Protein AF-A0A7S1TN63-F1 (afdb_monomer_lite)

pLDDT: mean 73.65, std 22.32, range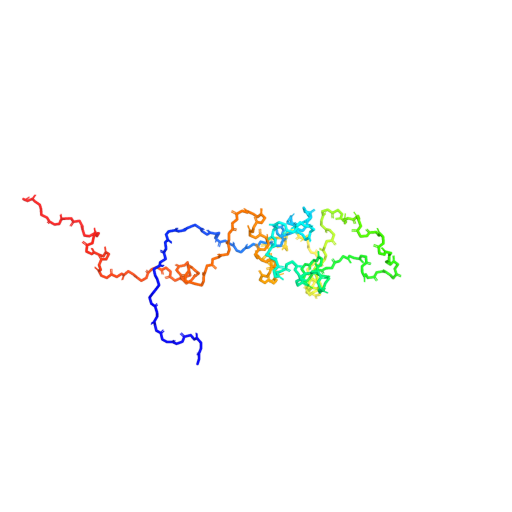 [33.81, 97.75]

Organism: NCBI:txid1077150

Structure (mmCIF, N/CA/C/O backbone):
data_AF-A0A7S1TN63-F1
#
_entry.id   AF-A0A7S1TN63-F1
#
loop_
_atom_site.group_PDB
_atom_site.id
_atom_site.type_symbol
_atom_site.label_atom_id
_atom_site.label_alt_id
_atom_site.label_comp_id
_atom_site.label_asym_id
_atom_site.label_entity_id
_atom_site.label_seq_id
_atom_site.pdbx_PDB_ins_code
_atom_site.Cartn_x
_atom_site.Cartn_y
_atom_site.Cartn_z
_atom_site.occupancy
_atom_site.B_iso_or_equiv
_atom_site.auth_seq_id
_atom_site.auth_comp_id
_atom_site.auth_asym_id
_atom_site.auth_atom_id
_atom_site.pdbx_PDB_model_num
ATOM 1 N N . ASP A 1 1 ? 9.759 10.111 24.785 1.00 75.56 1 ASP A N 1
ATOM 2 C CA . ASP A 1 1 ? 9.417 8.844 24.118 1.00 75.56 1 ASP A CA 1
ATOM 3 C C . ASP A 1 1 ? 8.238 9.101 23.172 1.00 75.56 1 ASP A C 1
ATOM 5 O O . ASP A 1 1 ? 7.705 10.205 23.214 1.00 75.56 1 ASP A O 1
ATOM 9 N N . ASN A 1 2 ? 7.861 8.153 22.315 1.00 82.88 2 ASN A N 1
ATOM 10 C CA . ASN A 1 2 ? 6.718 8.268 21.395 1.00 82.88 2 ASN A CA 1
ATOM 11 C C . ASN A 1 2 ? 5.565 7.288 21.698 1.00 82.88 2 ASN A C 1
ATOM 13 O O . ASN A 1 2 ? 4.557 7.332 21.000 1.00 82.88 2 ASN A O 1
ATOM 17 N N . GLU A 1 3 ? 5.715 6.412 22.694 1.00 85.19 3 GLU A N 1
ATOM 18 C CA . GLU A 1 3 ? 4.764 5.329 23.006 1.00 85.19 3 GLU A CA 1
ATOM 19 C C . GLU A 1 3 ? 4.100 5.480 24.385 1.00 85.19 3 GLU A C 1
ATOM 21 O O . GLU A 1 3 ? 3.252 4.669 24.752 1.00 85.19 3 GLU A O 1
ATOM 26 N N . PHE A 1 4 ? 4.474 6.484 25.182 1.00 80.94 4 PHE A N 1
ATOM 27 C CA . PHE A 1 4 ? 4.010 6.590 26.559 1.00 80.94 4 PHE A CA 1
ATOM 28 C C . PHE A 1 4 ? 2.765 7.479 26.669 1.00 80.94 4 PHE A C 1
ATOM 30 O O . PHE A 1 4 ? 2.468 8.331 25.831 1.00 80.94 4 PHE A O 1
ATOM 37 N N . GLY A 1 5 ? 2.031 7.278 27.765 1.00 84.38 5 GLY A N 1
ATOM 38 C CA . GLY A 1 5 ? 0.707 7.854 27.979 1.00 84.38 5 GLY A CA 1
ATOM 39 C C . GLY A 1 5 ? -0.406 6.892 27.563 1.00 84.38 5 GLY A C 1
ATOM 40 O O . GLY A 1 5 ? -0.165 5.803 27.054 1.00 84.38 5 GLY A O 1
ATOM 41 N N . SER A 1 6 ? -1.655 7.276 27.825 1.00 83.75 6 SER A N 1
ATOM 42 C CA . SER A 1 6 ? -2.821 6.512 27.373 1.00 83.75 6 SER A CA 1
ATOM 43 C C . SER A 1 6 ? -3.779 7.441 26.642 1.00 83.75 6 SER A C 1
ATOM 45 O O . SER A 1 6 ? -4.102 8.524 27.130 1.00 83.75 6 SER A O 1
ATOM 47 N N . CYS A 1 7 ? -4.215 7.020 25.459 1.00 85.00 7 CYS A N 1
ATOM 48 C CA . CYS A 1 7 ? -5.183 7.733 24.639 1.00 85.00 7 CYS A CA 1
ATOM 49 C C . CYS A 1 7 ? -6.345 6.790 24.317 1.00 85.00 7 CYS A C 1
ATOM 51 O O . CYS A 1 7 ? -6.137 5.608 24.041 1.00 85.00 7 CYS A O 1
ATOM 53 N N . ARG A 1 8 ? -7.579 7.301 24.373 1.00 89.81 8 ARG A N 1
ATOM 54 C CA . ARG A 1 8 ? -8.782 6.560 23.974 1.00 89.81 8 ARG A CA 1
ATOM 55 C C . ARG A 1 8 ? -9.273 7.112 22.646 1.00 89.81 8 ARG A C 1
ATOM 57 O O . ARG A 1 8 ? -9.592 8.294 22.559 1.00 89.81 8 ARG A O 1
ATOM 64 N N . ILE A 1 9 ? -9.350 6.245 21.644 1.00 90.75 9 ILE A N 1
ATOM 65 C CA . ILE A 1 9 ? -9.812 6.576 20.295 1.00 90.75 9 ILE A CA 1
ATOM 66 C C . ILE A 1 9 ? -10.987 5.657 19.974 1.00 90.75 9 ILE A C 1
ATOM 68 O O . ILE A 1 9 ? -10.877 4.438 20.116 1.00 90.75 9 ILE A O 1
ATOM 72 N N . ASP A 1 10 ? -12.113 6.242 19.567 1.00 92.81 10 ASP A N 1
ATOM 73 C CA . ASP A 1 10 ? -13.254 5.472 19.079 1.00 92.81 10 ASP A CA 1
ATOM 74 C C . ASP A 1 10 ? -12.983 4.992 17.647 1.00 92.81 10 ASP A C 1
ATOM 76 O O . ASP A 1 10 ? -12.594 5.774 16.779 1.00 92.81 10 ASP A O 1
ATOM 80 N N . VAL A 1 11 ? -13.154 3.692 17.413 1.00 92.94 11 VAL A N 1
ATOM 81 C CA . VAL A 1 11 ? -12.861 3.041 16.131 1.00 92.94 11 VAL A CA 1
ATOM 82 C C . VAL A 1 11 ? -14.129 2.349 15.654 1.00 92.94 11 VAL A C 1
ATOM 84 O O . VAL A 1 11 ? -14.608 1.409 16.293 1.00 92.94 11 VAL A O 1
ATOM 87 N N . SER A 1 12 ? -14.660 2.814 14.522 1.00 93.75 12 SER A N 1
ATOM 88 C CA . SER A 1 12 ? -15.824 2.212 13.862 1.00 93.75 12 SER A CA 1
ATOM 89 C C . SER A 1 12 ? -15.554 0.766 13.431 1.00 93.75 12 SER A C 1
ATOM 91 O O . SER A 1 12 ? -14.410 0.337 13.330 1.00 93.75 12 SER A O 1
ATOM 93 N N . SER A 1 13 ? -16.605 -0.001 13.137 1.00 94.06 13 SER A N 1
ATOM 94 C CA . SER A 1 13 ? -16.462 -1.363 12.610 1.00 94.06 13 SER A CA 1
ATOM 95 C C . SER A 1 13 ? -15.749 -1.381 11.253 1.00 94.06 13 SER A C 1
ATOM 97 O O . SER A 1 13 ? -16.093 -0.601 10.364 1.00 94.06 13 SER A O 1
ATOM 99 N N . PHE A 1 14 ? -14.821 -2.318 11.063 1.00 94.50 14 PHE A N 1
ATOM 100 C CA . PHE A 1 14 ? -14.096 -2.522 9.809 1.00 94.50 14 PHE A CA 1
ATOM 101 C C . PHE A 1 14 ? -13.783 -4.008 9.591 1.00 94.50 14 PHE A C 1
ATOM 103 O O . PHE A 1 14 ? -13.904 -4.825 10.503 1.00 94.50 14 PHE A O 1
ATOM 110 N N . VAL A 1 15 ? -13.358 -4.349 8.373 1.00 94.69 15 VAL A N 1
ATOM 111 C CA . VAL A 1 15 ? -12.796 -5.659 8.025 1.00 94.69 15 VAL A CA 1
ATOM 112 C C . VAL A 1 15 ? -11.375 -5.439 7.531 1.00 94.69 15 VAL A C 1
ATOM 114 O O . VAL A 1 15 ? -11.114 -4.488 6.794 1.00 94.69 15 VAL A O 1
ATOM 117 N N . ALA A 1 16 ? -10.462 -6.317 7.928 1.00 94.69 16 ALA A N 1
ATOM 118 C CA . ALA A 1 16 ? -9.071 -6.267 7.514 1.00 94.69 16 ALA A CA 1
ATOM 119 C C . ALA A 1 16 ? -8.594 -7.633 7.026 1.00 94.69 16 ALA A C 1
ATOM 121 O O . ALA A 1 16 ? -9.135 -8.674 7.406 1.00 94.69 16 ALA A O 1
ATOM 122 N N . SER A 1 17 ? -7.568 -7.617 6.175 1.00 94.06 17 SER A N 1
ATOM 123 C CA . SER A 1 17 ? -6.893 -8.845 5.766 1.00 94.06 17 SER A CA 1
ATOM 124 C C . SER A 1 17 ? -6.248 -9.519 6.974 1.00 94.06 17 SER A C 1
ATOM 126 O O . SER A 1 17 ? -5.636 -8.855 7.810 1.00 94.06 17 SER A O 1
ATOM 128 N N . LYS A 1 18 ? -6.337 -10.851 7.026 1.00 92.75 18 LYS A N 1
ATOM 129 C CA . LYS A 1 18 ? -5.657 -11.665 8.041 1.00 92.75 18 LYS A CA 1
ATOM 130 C C . LYS A 1 18 ? -4.139 -11.704 7.835 1.00 92.75 18 LYS A C 1
ATOM 132 O O . LYS A 1 18 ? -3.401 -11.890 8.797 1.00 92.75 18 LYS A O 1
ATOM 137 N N . PHE A 1 19 ? -3.681 -11.555 6.592 1.00 93.19 19 PHE A N 1
ATOM 138 C CA . PHE A 1 19 ? -2.272 -11.673 6.222 1.00 93.19 19 PHE A CA 1
ATOM 139 C C . PHE A 1 19 ? -1.771 -10.411 5.502 1.00 93.19 19 PHE A C 1
ATOM 141 O O . PHE A 1 19 ? -2.569 -9.731 4.843 1.00 93.19 19 PHE A O 1
ATOM 148 N N . PRO A 1 20 ? -0.466 -10.092 5.607 1.00 93.81 20 PRO A N 1
ATOM 149 C CA . PRO A 1 20 ? 0.156 -9.048 4.801 1.00 93.81 20 PRO A CA 1
ATOM 150 C C . PRO A 1 20 ? 0.022 -9.325 3.303 1.00 93.81 20 PRO A C 1
ATOM 152 O O . PRO A 1 20 ? -0.068 -10.478 2.885 1.00 93.81 20 PRO A O 1
ATOM 155 N N . VAL A 1 21 ? 0.087 -8.259 2.505 1.00 93.94 21 VAL A N 1
ATOM 156 C CA . VAL A 1 21 ? 0.141 -8.368 1.042 1.00 93.94 21 VAL A CA 1
ATOM 157 C C . VAL A 1 21 ? 1.405 -9.112 0.636 1.00 93.94 21 VAL A C 1
ATOM 159 O O . VAL A 1 21 ? 2.504 -8.771 1.088 1.00 93.94 21 VAL A O 1
ATOM 162 N N . THR A 1 22 ? 1.254 -10.108 -0.229 1.00 90.88 22 THR A N 1
ATOM 163 C CA . THR A 1 22 ? 2.381 -10.937 -0.651 1.00 90.88 22 THR A CA 1
ATOM 164 C C . THR A 1 22 ? 3.134 -10.344 -1.842 1.00 90.88 22 THR A C 1
ATOM 166 O O . THR A 1 22 ? 2.635 -9.481 -2.572 1.00 90.88 22 THR A O 1
ATOM 169 N N . ILE A 1 23 ? 4.353 -10.833 -2.078 1.00 85.50 23 ILE A N 1
ATOM 170 C CA . ILE A 1 23 ? 5.158 -10.485 -3.255 1.00 85.50 23 ILE A CA 1
ATOM 171 C C . ILE A 1 23 ? 4.395 -10.797 -4.547 1.00 85.50 23 ILE A C 1
ATOM 173 O O . ILE A 1 23 ? 4.393 -9.972 -5.458 1.00 85.50 23 ILE A O 1
ATOM 177 N N . GLY A 1 24 ? 3.719 -11.948 -4.632 1.00 85.12 24 GLY A N 1
ATOM 178 C CA . GLY A 1 24 ? 2.953 -12.346 -5.818 1.00 85.12 24 GLY A CA 1
ATOM 179 C C . GLY A 1 24 ? 1.733 -11.455 -6.073 1.00 85.12 24 GLY A C 1
ATOM 180 O O . GLY A 1 24 ? 1.457 -11.058 -7.211 1.00 85.12 24 GLY A O 1
ATOM 181 N N . GLU A 1 25 ? 1.027 -11.067 -5.011 1.00 91.56 25 GLU A N 1
ATOM 182 C CA . GLU A 1 25 ? -0.081 -10.120 -5.115 1.00 91.56 25 GLU A CA 1
ATOM 183 C C . GLU A 1 25 ? 0.397 -8.742 -5.590 1.00 91.56 25 GLU A C 1
ATOM 185 O O . GLU A 1 25 ? -0.199 -8.146 -6.493 1.00 91.56 25 GLU A O 1
ATOM 190 N N . PHE A 1 26 ? 1.510 -8.255 -5.040 1.00 90.81 26 PHE A N 1
ATOM 191 C CA . PHE A 1 26 ? 2.102 -6.985 -5.449 1.00 90.81 26 PHE A CA 1
ATOM 192 C C . PHE A 1 26 ? 2.680 -7.044 -6.874 1.00 90.81 26 PHE A C 1
ATOM 194 O O . PHE A 1 26 ? 2.533 -6.096 -7.645 1.00 90.81 26 PHE A O 1
ATOM 201 N N . ALA A 1 27 ? 3.254 -8.177 -7.292 1.00 86.81 27 ALA A N 1
ATOM 202 C CA . ALA A 1 27 ? 3.715 -8.390 -8.669 1.00 86.81 27 ALA A CA 1
ATOM 203 C C . ALA A 1 27 ? 2.569 -8.246 -9.683 1.00 86.81 27 ALA A C 1
ATOM 205 O O . ALA A 1 27 ? 2.761 -7.730 -10.788 1.00 86.81 27 ALA A O 1
ATOM 206 N N . SER A 1 28 ? 1.355 -8.648 -9.299 1.00 88.81 28 SER A N 1
ATOM 207 C CA . SER A 1 28 ? 0.159 -8.456 -10.126 1.00 88.81 28 SER A CA 1
ATOM 208 C C . SER A 1 28 ? -0.167 -6.970 -10.316 1.00 88.81 28 SER A C 1
ATOM 210 O O . SER A 1 28 ? -0.493 -6.553 -11.423 1.00 88.81 28 SER A O 1
ATOM 212 N N . PHE A 1 29 ? -0.018 -6.148 -9.273 1.00 92.12 29 PHE A N 1
ATOM 213 C CA . PHE A 1 29 ? -0.165 -4.692 -9.380 1.00 92.12 29 PHE A CA 1
ATOM 214 C C . PHE A 1 29 ? 0.877 -4.076 -10.324 1.00 92.12 29 PHE A C 1
ATOM 216 O O . PHE A 1 29 ? 0.527 -3.278 -11.196 1.00 92.12 29 PHE A O 1
ATOM 223 N N . VAL A 1 30 ? 2.146 -4.476 -10.191 1.00 88.38 30 VAL A N 1
ATOM 224 C CA . VAL A 1 30 ? 3.240 -3.991 -11.049 1.00 88.38 30 VAL A CA 1
ATOM 225 C C . VAL A 1 30 ? 2.985 -4.356 -12.515 1.00 88.38 30 VAL A C 1
ATOM 227 O O . VAL A 1 30 ? 2.987 -3.476 -13.375 1.00 88.38 30 VAL A O 1
ATOM 230 N N . SER A 1 31 ? 2.714 -5.635 -12.792 1.00 83.50 31 SER A N 1
ATOM 231 C CA . SER A 1 31 ? 2.517 -6.156 -14.154 1.00 83.50 31 SER A CA 1
ATOM 232 C C . SER A 1 31 ? 1.271 -5.605 -14.850 1.00 83.50 31 SER A C 1
ATOM 234 O O . SER A 1 31 ? 1.270 -5.455 -16.067 1.00 83.50 31 SER A O 1
ATOM 236 N N . MET A 1 32 ? 0.238 -5.224 -14.094 1.00 87.12 32 MET A N 1
ATOM 237 C CA . MET A 1 32 ? -0.940 -4.518 -14.616 1.00 87.12 32 MET A CA 1
ATOM 238 C C . MET A 1 32 ? -0.696 -3.012 -14.821 1.00 87.12 32 MET A C 1
ATOM 240 O O . MET A 1 32 ? -1.638 -2.243 -15.012 1.00 87.12 32 MET A O 1
ATOM 244 N N . GLY A 1 33 ? 0.559 -2.559 -14.766 1.00 88.75 33 GLY A N 1
ATOM 245 C CA . GLY A 1 33 ? 0.929 -1.170 -15.009 1.00 88.75 33 GLY A CA 1
ATOM 246 C C . GLY A 1 33 ? 0.582 -0.235 -13.852 1.00 88.75 33 GLY A C 1
ATOM 247 O O . GLY A 1 33 ? 0.372 0.954 -14.084 1.00 88.75 33 GLY A O 1
ATOM 248 N N . GLY A 1 34 ? 0.532 -0.726 -12.611 1.00 92.56 34 GLY A N 1
ATOM 249 C CA . GLY A 1 34 ? 0.218 0.080 -11.426 1.00 92.56 34 GLY A CA 1
ATOM 250 C C . GLY A 1 34 ? 1.113 1.315 -11.256 1.00 92.56 34 GLY A C 1
ATOM 251 O O . GLY A 1 34 ? 0.644 2.387 -10.870 1.00 92.56 34 GLY A O 1
ATOM 252 N N . TYR A 1 35 ? 2.384 1.211 -11.657 1.00 92.31 35 TYR A N 1
ATOM 253 C CA . TYR A 1 35 ? 3.327 2.334 -11.674 1.00 92.31 35 TYR A CA 1
ATOM 254 C C . TYR A 1 35 ? 3.088 3.317 -12.826 1.00 92.31 35 TYR A C 1
ATOM 256 O O . TYR A 1 35 ? 3.617 4.416 -12.784 1.00 92.31 35 TYR A O 1
ATOM 264 N N . HIS A 1 36 ? 2.281 3.001 -13.835 1.00 91.75 36 HIS A N 1
ATOM 265 C CA . HIS A 1 36 ? 2.026 3.883 -14.985 1.00 91.75 36 HIS A CA 1
ATOM 266 C C . HIS A 1 36 ? 0.698 4.638 -14.869 1.00 91.75 36 HIS A C 1
ATOM 268 O O . HIS A 1 36 ? 0.467 5.607 -15.587 1.00 91.75 36 HIS A O 1
ATOM 274 N N . GLN A 1 37 ? -0.161 4.242 -13.931 1.00 94.38 37 GLN A N 1
ATOM 275 C CA . GLN A 1 37 ? -1.516 4.764 -13.804 1.00 94.38 37 GLN A CA 1
ATOM 276 C C . GLN A 1 37 ? -1.623 5.754 -12.640 1.00 94.38 37 GLN A C 1
ATOM 278 O O . GLN A 1 37 ? -1.776 5.347 -11.490 1.00 94.38 37 GLN A O 1
ATOM 283 N N . LYS A 1 38 ? -1.599 7.065 -12.936 1.00 96.19 38 LYS A N 1
ATOM 284 C CA . LYS A 1 38 ? -1.673 8.154 -11.935 1.00 96.19 38 LYS A CA 1
ATOM 285 C C . LYS A 1 38 ? -2.870 8.038 -10.984 1.00 96.19 38 LYS A C 1
ATOM 287 O O . LYS A 1 38 ? -2.750 8.408 -9.826 1.00 96.19 38 LYS A O 1
ATOM 292 N N . GLN A 1 39 ? -3.988 7.482 -11.445 1.00 97.31 39 GLN A N 1
ATOM 293 C CA . GLN A 1 39 ? -5.226 7.332 -10.669 1.00 97.31 39 GLN A CA 1
ATOM 294 C C . GLN A 1 39 ? -5.087 6.518 -9.371 1.00 97.31 39 GLN A C 1
ATOM 296 O O . GLN A 1 39 ? -5.925 6.648 -8.487 1.00 97.31 39 GLN A O 1
ATOM 301 N N . PHE A 1 40 ? -4.053 5.679 -9.245 1.00 97.44 40 PHE A N 1
ATOM 302 C CA . PHE A 1 40 ? -3.810 4.927 -8.011 1.00 97.44 40 PHE A CA 1
ATOM 303 C C . PHE A 1 40 ? -3.004 5.714 -6.977 1.00 97.44 40 PHE A C 1
ATOM 305 O O . PHE A 1 40 ? -2.959 5.329 -5.814 1.00 97.44 40 PHE A O 1
ATOM 312 N N . TRP A 1 41 ? -2.386 6.821 -7.375 1.00 97.56 41 TRP A N 1
ATOM 313 C CA . TRP A 1 41 ? -1.433 7.564 -6.564 1.00 97.56 41 TRP A CA 1
ATOM 314 C C . TRP A 1 41 ? -2.049 8.872 -6.078 1.00 97.56 41 TRP A C 1
ATOM 316 O O . TRP A 1 41 ? -2.818 9.520 -6.788 1.00 97.56 41 TRP A O 1
ATOM 326 N N . THR A 1 42 ? -1.662 9.303 -4.878 1.00 97.31 42 THR A N 1
ATOM 327 C CA . THR A 1 42 ? -1.910 10.689 -4.467 1.00 97.31 42 THR A CA 1
ATOM 328 C C . THR A 1 42 ? -1.049 11.634 -5.306 1.00 97.31 42 THR A C 1
ATOM 330 O O . THR A 1 42 ? -0.025 11.225 -5.857 1.00 97.31 42 THR A O 1
ATOM 333 N N . GLU A 1 43 ? -1.416 12.914 -5.391 1.00 97.50 43 GLU A N 1
ATOM 334 C CA . GLU A 1 43 ? -0.624 13.895 -6.147 1.00 97.50 43 GLU A CA 1
ATOM 335 C C . GLU A 1 43 ? 0.816 13.995 -5.635 1.00 97.50 43 GLU A C 1
ATOM 337 O O . GLU A 1 43 ? 1.758 13.962 -6.427 1.00 97.50 43 GLU A O 1
ATOM 342 N N . ARG A 1 44 ? 0.981 14.038 -4.307 1.00 97.25 44 ARG A N 1
ATOM 343 C CA . ARG A 1 44 ? 2.289 14.057 -3.645 1.00 97.25 44 ARG A CA 1
ATOM 344 C C . ARG A 1 44 ? 3.114 12.819 -3.999 1.00 97.25 44 ARG A C 1
ATOM 346 O O . ARG A 1 44 ? 4.289 12.950 -4.330 1.00 97.25 44 ARG A O 1
ATOM 353 N N . ASP A 1 45 ? 2.513 11.633 -3.933 1.00 97.12 45 ASP A N 1
ATOM 354 C CA . ASP A 1 45 ? 3.226 10.380 -4.198 1.00 97.12 45 ASP A CA 1
ATOM 355 C C . ASP A 1 45 ? 3.579 10.230 -5.673 1.00 97.12 45 ASP A C 1
ATOM 357 O O . ASP A 1 45 ? 4.673 9.780 -5.998 1.00 97.12 45 ASP A O 1
ATOM 361 N N . TRP A 1 46 ? 2.684 10.648 -6.571 1.00 96.44 46 TRP A N 1
ATOM 362 C CA . TRP A 1 46 ? 2.953 10.654 -8.003 1.00 96.44 46 TRP A CA 1
ATOM 363 C C . TRP A 1 46 ? 4.104 11.599 -8.353 1.00 96.44 46 TRP A C 1
ATOM 365 O O . TRP A 1 46 ? 4.997 11.219 -9.108 1.00 96.44 46 TRP A O 1
ATOM 375 N N . ALA A 1 47 ? 4.112 12.807 -7.779 1.00 96.12 47 ALA A N 1
ATOM 376 C CA . ALA A 1 47 ? 5.184 13.775 -7.981 1.00 96.12 47 ALA A CA 1
ATOM 377 C C . ALA A 1 47 ? 6.535 13.231 -7.497 1.00 96.12 47 ALA A C 1
ATOM 379 O O . ALA A 1 47 ? 7.508 13.277 -8.248 1.00 96.12 47 ALA A O 1
ATOM 380 N N . TRP A 1 48 ? 6.577 12.649 -6.293 1.00 95.12 48 TRP A N 1
ATOM 381 C CA . TRP A 1 48 ? 7.765 11.968 -5.773 1.00 95.12 48 TRP A CA 1
ATOM 382 C C . TRP A 1 48 ? 8.231 10.849 -6.711 1.00 95.12 48 TRP A C 1
ATOM 384 O O . TRP A 1 48 ? 9.384 10.837 -7.134 1.00 95.12 48 TRP A O 1
ATOM 394 N N . LYS A 1 49 ? 7.316 9.959 -7.112 1.00 92.94 49 LYS A N 1
ATOM 395 C CA . LYS A 1 49 ? 7.607 8.830 -8.001 1.00 92.94 49 LYS A CA 1
ATOM 396 C C . LYS A 1 49 ? 8.209 9.291 -9.334 1.00 92.94 49 LYS A C 1
ATOM 398 O O . LYS A 1 49 ? 9.130 8.664 -9.849 1.00 92.94 49 LYS A O 1
ATOM 403 N N . CYS A 1 50 ? 7.682 10.377 -9.903 1.00 91.44 50 CYS A N 1
ATOM 404 C CA . CYS A 1 50 ? 8.189 10.982 -11.134 1.00 91.44 50 CYS A CA 1
ATOM 405 C C . CYS A 1 50 ? 9.563 11.637 -10.944 1.00 91.44 50 CYS A C 1
ATOM 407 O O . CYS A 1 50 ? 10.436 11.441 -11.788 1.00 91.44 50 CYS A O 1
ATOM 409 N N . ASN A 1 51 ? 9.759 12.386 -9.857 1.00 93.62 51 ASN A N 1
ATOM 410 C CA . ASN A 1 51 ? 11.017 13.069 -9.555 1.00 93.62 51 ASN A CA 1
ATOM 411 C C . ASN A 1 51 ? 12.166 12.076 -9.335 1.00 93.62 51 ASN A C 1
ATOM 413 O O . ASN A 1 51 ? 13.228 12.197 -9.943 1.00 93.62 51 ASN A O 1
ATOM 417 N N . ASP A 1 52 ? 11.910 11.048 -8.530 1.00 90.44 52 ASP A N 1
ATOM 418 C CA . ASP A 1 52 ? 12.902 10.048 -8.134 1.00 90.44 52 ASP A CA 1
ATOM 419 C C . ASP A 1 52 ? 12.992 8.891 -9.142 1.00 90.44 52 ASP A C 1
ATOM 421 O O . ASP A 1 52 ? 13.767 7.955 -8.952 1.00 90.44 52 ASP A O 1
ATOM 425 N N . LYS A 1 53 ? 12.218 8.956 -10.238 1.00 89.00 53 LYS A N 1
ATOM 426 C CA . LYS A 1 53 ? 12.193 7.959 -11.321 1.00 89.00 53 LYS A CA 1
ATOM 427 C C . LYS A 1 53 ? 11.949 6.539 -10.792 1.00 89.00 53 LYS A C 1
ATOM 429 O O . LYS A 1 53 ? 12.623 5.582 -11.170 1.00 89.00 53 LYS A O 1
ATOM 434 N N . VAL A 1 54 ? 10.968 6.406 -9.901 1.00 86.75 54 VAL A N 1
ATOM 435 C CA . VAL A 1 54 ? 10.600 5.131 -9.279 1.00 86.75 54 VAL A CA 1
ATOM 436 C C . VAL A 1 54 ? 9.643 4.374 -10.201 1.00 86.75 54 VAL A C 1
ATOM 438 O O . VAL A 1 54 ? 8.497 4.770 -10.409 1.00 86.75 54 VAL A O 1
ATOM 441 N N . PHE A 1 55 ? 10.108 3.263 -10.768 1.00 82.88 55 PHE A N 1
ATOM 442 C CA . PHE A 1 55 ? 9.320 2.442 -11.703 1.00 82.88 55 PHE A CA 1
ATOM 443 C C . PHE A 1 55 ? 8.974 1.053 -11.159 1.00 82.88 55 PHE A C 1
ATOM 445 O O . PHE A 1 55 ? 8.115 0.374 -11.716 1.00 82.88 55 PHE A O 1
ATOM 452 N N . LEU A 1 56 ? 9.642 0.643 -10.082 1.00 82.69 56 LEU A N 1
ATOM 453 C CA . LEU A 1 56 ? 9.513 -0.646 -9.409 1.00 82.69 56 LEU A CA 1
ATOM 454 C C . LEU A 1 56 ? 9.777 -0.448 -7.909 1.00 82.69 56 LEU A C 1
ATOM 456 O O . LEU A 1 56 ? 10.421 0.544 -7.548 1.00 82.69 56 LEU A O 1
ATOM 460 N N . PRO A 1 57 ? 9.362 -1.395 -7.047 1.00 82.44 57 PRO A N 1
ATOM 461 C CA . PRO A 1 57 ? 9.791 -1.402 -5.654 1.00 82.44 57 PRO A CA 1
ATOM 462 C C . PRO A 1 57 ? 11.311 -1.361 -5.540 1.00 82.44 57 PRO A C 1
ATOM 464 O O . PRO A 1 57 ? 12.016 -2.023 -6.301 1.00 82.44 57 PRO A O 1
ATOM 467 N N . ALA A 1 58 ? 11.825 -0.636 -4.546 1.00 74.06 58 ALA A N 1
ATOM 4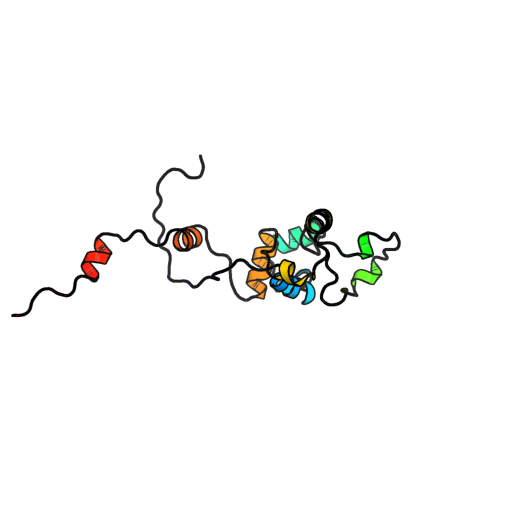68 C CA . ALA A 1 58 ? 13.266 -0.429 -4.363 1.00 74.06 58 ALA A CA 1
ATOM 469 C C . ALA A 1 58 ? 14.073 -1.739 -4.249 1.00 74.06 58 ALA A C 1
ATOM 471 O O . ALA A 1 58 ? 15.248 -1.799 -4.611 1.00 74.06 58 ALA A O 1
ATOM 472 N N . SER A 1 59 ? 13.441 -2.801 -3.749 1.00 68.12 59 SER A N 1
ATOM 473 C CA . SER A 1 59 ? 14.048 -4.120 -3.611 1.00 68.12 59 SER A CA 1
ATOM 474 C C . SER A 1 59 ? 13.998 -4.957 -4.892 1.00 68.12 59 SER A C 1
ATOM 476 O O . SER A 1 59 ? 14.451 -6.091 -4.841 1.00 68.12 59 SER A O 1
ATOM 478 N N . TRP A 1 60 ? 13.456 -4.470 -6.016 1.00 72.81 60 TRP A N 1
ATOM 479 C CA . TRP A 1 60 ? 13.243 -5.236 -7.255 1.00 72.81 60 TRP A CA 1
ATOM 480 C C . TRP A 1 60 ? 14.159 -4.717 -8.371 1.00 72.81 60 TRP A C 1
ATOM 482 O O . TRP A 1 60 ? 14.490 -3.534 -8.434 1.00 72.81 60 TRP A O 1
ATOM 492 N N . TYR A 1 61 ? 14.585 -5.602 -9.266 1.00 64.69 61 TYR A N 1
ATOM 493 C CA . TYR A 1 61 ? 15.318 -5.255 -10.479 1.00 64.69 61 TYR A CA 1
ATOM 494 C C . TYR A 1 61 ? 14.889 -6.143 -11.648 1.00 64.69 61 TYR A C 1
ATOM 496 O O . TYR A 1 61 ? 14.333 -7.229 -11.470 1.00 64.69 61 TYR A O 1
ATOM 504 N N . THR A 1 62 ? 15.140 -5.662 -12.860 1.00 55.97 62 THR A N 1
ATOM 505 C CA . THR A 1 62 ? 14.972 -6.428 -14.095 1.00 55.97 62 THR A CA 1
ATOM 506 C C . THR A 1 62 ? 16.338 -6.965 -14.531 1.00 55.97 62 THR A C 1
ATOM 508 O O . THR A 1 62 ? 17.290 -6.193 -14.542 1.00 55.97 62 THR A O 1
ATOM 511 N N . PRO A 1 63 ? 16.481 -8.243 -14.924 1.00 52.28 63 PRO A N 1
ATOM 512 C CA . PRO A 1 63 ? 17.760 -8.827 -15.354 1.00 52.28 63 PRO A CA 1
ATOM 513 C C . PRO A 1 63 ? 18.501 -8.044 -16.451 1.00 52.28 63 PRO A C 1
ATOM 515 O O . PRO A 1 63 ? 19.726 -8.061 -16.494 1.00 52.28 63 PRO A O 1
ATOM 518 N N . SER A 1 64 ? 17.784 -7.274 -17.273 1.00 49.91 64 SER A N 1
ATOM 519 C CA . SER A 1 64 ? 18.338 -6.327 -18.251 1.00 49.91 64 SER A CA 1
ATOM 520 C C . SER A 1 64 ? 19.151 -5.167 -17.648 1.00 49.91 64 SER A C 1
ATOM 522 O O . SER 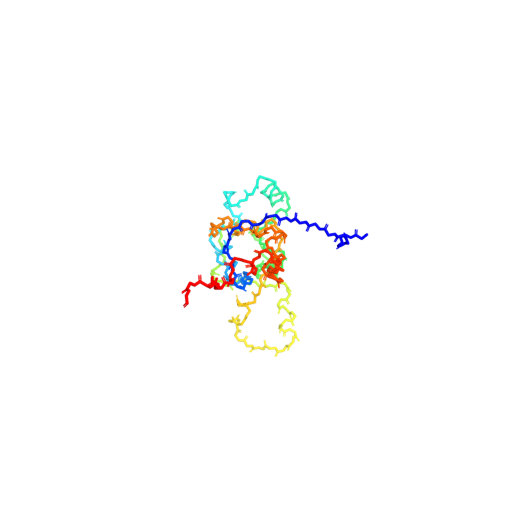A 1 64 ? 19.724 -4.385 -18.395 1.00 49.91 64 SER A O 1
ATOM 524 N N . SER A 1 65 ? 19.236 -5.042 -16.319 1.00 48.00 65 SER A N 1
ATOM 525 C CA . SER A 1 65 ? 20.131 -4.100 -15.633 1.00 48.00 65 SER A CA 1
ATOM 526 C C . SER A 1 65 ? 21.512 -4.681 -15.296 1.00 48.00 65 SER A C 1
ATOM 528 O O . SER A 1 65 ? 22.317 -3.979 -14.690 1.00 48.00 65 SER A O 1
ATOM 530 N N . VAL A 1 66 ? 21.766 -5.959 -15.604 1.00 46.47 66 VAL A N 1
ATOM 531 C CA . VAL A 1 66 ? 23.041 -6.651 -15.319 1.00 46.47 66 VAL A CA 1
ATOM 532 C C . VAL A 1 66 ? 23.862 -6.897 -16.590 1.00 46.47 66 VAL A C 1
ATOM 534 O O . VAL A 1 66 ? 25.065 -7.117 -16.484 1.00 46.47 66 VAL A O 1
ATOM 537 N N . ASP A 1 67 ? 23.260 -6.786 -17.779 1.00 43.56 67 ASP A N 1
ATOM 538 C CA . ASP A 1 67 ? 23.980 -6.898 -19.049 1.00 43.56 67 ASP A CA 1
ATOM 539 C C . ASP A 1 67 ? 24.041 -5.540 -19.764 1.00 43.56 67 ASP A C 1
ATOM 541 O O . ASP A 1 67 ? 23.053 -4.813 -19.858 1.00 43.56 67 ASP A O 1
ATOM 545 N N . SER A 1 68 ? 25.232 -5.161 -20.213 1.00 41.72 68 SER A N 1
ATOM 546 C CA . SER A 1 68 ? 25.660 -3.778 -20.506 1.00 41.72 68 SER A CA 1
ATOM 547 C C . SER A 1 68 ? 25.100 -3.190 -21.811 1.00 41.72 68 SER A C 1
ATOM 549 O O . SER A 1 68 ? 25.756 -2.384 -22.467 1.00 41.72 68 SER A O 1
ATOM 551 N N . THR A 1 69 ? 23.909 -3.599 -22.241 1.00 43.28 69 THR A N 1
ATOM 552 C CA . THR A 1 69 ? 23.319 -3.212 -23.533 1.00 43.28 69 THR A CA 1
ATOM 553 C C . THR A 1 69 ? 21.887 -2.714 -23.349 1.00 43.28 69 THR A C 1
ATOM 555 O O . THR A 1 69 ? 20.960 -3.161 -24.014 1.00 43.28 69 THR A O 1
ATOM 558 N N . TRP A 1 70 ? 21.679 -1.800 -22.400 1.00 42.66 70 TRP A N 1
ATOM 559 C CA . TRP A 1 70 ? 20.362 -1.214 -22.151 1.00 42.66 70 TRP A CA 1
ATOM 560 C C . TRP A 1 70 ? 20.080 -0.032 -23.091 1.00 42.66 70 TRP A C 1
ATOM 562 O O . TRP A 1 70 ? 20.781 0.982 -23.048 1.00 42.66 70 TRP A O 1
ATOM 572 N N . ASN A 1 71 ? 19.026 -0.149 -23.907 1.00 43.12 71 ASN A N 1
ATOM 573 C CA . ASN A 1 71 ? 18.462 0.944 -24.697 1.00 43.12 71 ASN A CA 1
ATOM 574 C C . ASN A 1 71 ? 17.198 1.500 -23.998 1.00 43.12 71 ASN A C 1
ATOM 576 O O . ASN A 1 71 ? 16.243 0.752 -23.781 1.00 43.12 71 ASN A O 1
ATOM 580 N N . PRO A 1 72 ? 17.134 2.806 -23.672 1.00 39.50 72 PRO A N 1
ATOM 581 C CA . PRO A 1 72 ? 15.967 3.424 -23.032 1.00 39.50 72 PRO A CA 1
ATOM 582 C C . PRO A 1 72 ? 14.654 3.320 -23.831 1.00 39.50 72 PRO A C 1
ATOM 584 O O . PRO A 1 72 ? 13.585 3.515 -23.253 1.00 39.50 72 PRO A O 1
ATOM 587 N N . ALA A 1 73 ? 14.705 2.999 -25.128 1.00 43.81 73 ALA A N 1
ATOM 588 C CA . ALA A 1 73 ? 13.518 2.777 -25.959 1.00 43.81 73 ALA A CA 1
ATOM 589 C C . ALA A 1 73 ? 12.783 1.447 -25.663 1.00 43.81 73 ALA A C 1
ATOM 591 O O . ALA A 1 73 ? 11.581 1.341 -25.921 1.00 43.81 73 ALA A O 1
ATOM 592 N N . ASP A 1 74 ? 13.460 0.466 -25.056 1.00 42.91 74 ASP A N 1
ATOM 593 C CA . ASP A 1 74 ? 12.908 -0.876 -24.803 1.00 42.91 74 ASP A CA 1
ATOM 594 C C . ASP A 1 74 ? 12.049 -0.948 -23.525 1.00 42.91 74 ASP A C 1
ATOM 596 O O . ASP A 1 74 ? 11.400 -1.956 -23.249 1.00 42.91 74 ASP A O 1
ATOM 600 N N . ALA A 1 75 ? 11.962 0.148 -22.759 1.00 42.78 75 ALA A N 1
ATOM 601 C CA . ALA A 1 75 ? 11.128 0.259 -21.555 1.00 42.78 75 ALA A CA 1
ATOM 602 C C . ALA A 1 75 ? 9.612 0.130 -21.824 1.00 42.78 75 ALA A C 1
ATOM 604 O O . ALA A 1 75 ? 8.813 0.082 -20.889 1.00 42.78 75 ALA A O 1
ATOM 605 N N . THR A 1 76 ? 9.206 0.076 -23.094 1.00 40.62 76 THR A N 1
ATOM 606 C CA . THR A 1 76 ? 7.822 -0.183 -23.514 1.00 40.62 76 THR A CA 1
ATOM 607 C C . THR A 1 76 ? 7.454 -1.668 -23.481 1.00 40.62 76 THR A C 1
ATOM 609 O O . THR A 1 76 ? 6.268 -2.002 -23.511 1.00 40.62 76 THR A O 1
ATOM 612 N N . GLN A 1 77 ? 8.438 -2.564 -23.356 1.00 40.75 77 GLN A N 1
ATOM 613 C CA . GLN A 1 77 ? 8.228 -4.005 -23.317 1.00 40.75 77 GLN A CA 1
ATOM 614 C C . GLN A 1 77 ? 8.454 -4.514 -21.891 1.00 40.75 77 GLN A C 1
ATOM 616 O O . GLN A 1 77 ? 9.556 -4.893 -21.495 1.00 40.75 77 GLN A O 1
ATOM 621 N N . PHE A 1 78 ? 7.390 -4.489 -21.081 1.00 40.03 78 PHE A N 1
ATOM 622 C CA . PHE A 1 78 ? 7.420 -5.131 -19.769 1.00 40.03 78 PHE A CA 1
ATOM 623 C C . PHE A 1 78 ? 7.767 -6.605 -19.961 1.00 40.03 78 PHE A C 1
ATOM 625 O O . PHE A 1 78 ? 7.082 -7.292 -20.728 1.00 40.03 78 PHE A O 1
ATOM 632 N N . PRO A 1 79 ? 8.812 -7.109 -19.295 1.00 40.94 79 PRO A N 1
ATOM 633 C CA . PRO A 1 79 ? 9.134 -8.511 -19.410 1.00 40.94 79 PRO A CA 1
ATOM 634 C C . PRO A 1 79 ? 7.968 -9.335 -18.851 1.00 40.94 79 PRO A C 1
ATOM 636 O O . PRO A 1 79 ? 7.271 -8.919 -17.920 1.00 40.94 79 PRO A O 1
ATOM 639 N N . ALA A 1 80 ? 7.715 -10.476 -19.492 1.00 43.06 80 ALA A N 1
ATOM 640 C CA . ALA A 1 80 ? 6.592 -11.353 -19.191 1.00 43.06 80 ALA A CA 1
ATOM 641 C C . ALA A 1 80 ? 6.482 -11.655 -17.685 1.00 43.06 80 ALA A C 1
ATOM 643 O O . ALA A 1 80 ? 7.478 -11.615 -16.956 1.00 43.06 80 ALA A O 1
ATOM 644 N N . ARG A 1 81 ? 5.252 -11.967 -17.242 1.00 39.31 81 ARG A N 1
ATOM 645 C CA . ARG A 1 81 ? 4.916 -12.421 -15.880 1.00 39.31 81 ARG A CA 1
ATOM 646 C C . ARG A 1 81 ? 6.092 -13.219 -15.287 1.00 39.31 81 ARG A C 1
ATOM 648 O O . ARG A 1 81 ? 6.381 -14.299 -15.788 1.00 39.31 81 ARG A O 1
ATOM 655 N N . ASN A 1 82 ? 6.736 -12.675 -14.249 1.00 43.72 82 ASN A N 1
ATOM 656 C CA . ASN A 1 82 ? 7.777 -13.302 -13.410 1.00 43.72 82 ASN A CA 1
ATOM 657 C C . ASN A 1 82 ? 9.264 -13.002 -13.695 1.00 43.72 82 ASN A C 1
ATOM 659 O O . ASN A 1 82 ? 10.109 -13.668 -13.105 1.00 43.72 82 ASN A O 1
ATOM 663 N N . SER A 1 83 ? 9.644 -11.991 -14.484 1.00 49.41 83 SER A N 1
ATOM 664 C CA . SER A 1 83 ? 11.082 -11.664 -14.623 1.00 49.41 83 SER A CA 1
ATOM 665 C C . SER A 1 83 ? 11.649 -10.705 -13.557 1.00 49.41 83 SER A C 1
ATOM 667 O O . SER A 1 83 ? 12.796 -10.273 -13.688 1.00 49.41 83 SER A O 1
ATOM 669 N N . TYR A 1 84 ? 10.865 -10.269 -12.568 1.00 54.06 84 TYR A N 1
ATOM 670 C CA . TYR A 1 84 ? 11.365 -9.369 -11.527 1.00 54.06 84 TYR A CA 1
ATOM 671 C C . TYR A 1 84 ? 12.191 -10.164 -10.525 1.00 54.06 84 TYR A C 1
ATOM 673 O O . TYR A 1 84 ? 11.682 -11.089 -9.896 1.00 54.06 84 TYR A O 1
ATOM 681 N N . VAL A 1 85 ? 13.455 -9.793 -10.355 1.00 52.38 85 VAL A N 1
ATOM 682 C CA . VAL A 1 85 ? 14.320 -10.399 -9.345 1.00 52.38 85 VAL A CA 1
ATOM 683 C C . VAL A 1 85 ? 14.411 -9.435 -8.171 1.00 52.38 85 VAL A C 1
ATOM 685 O O . VAL A 1 85 ? 14.593 -8.233 -8.354 1.00 52.38 85 VAL A O 1
ATOM 688 N N . MET A 1 86 ? 14.250 -9.924 -6.944 1.00 55.09 86 MET A N 1
ATOM 689 C CA . MET A 1 86 ? 14.482 -9.088 -5.772 1.00 55.09 86 MET A CA 1
ATOM 690 C C . MET A 1 86 ? 15.995 -8.949 -5.539 1.00 55.09 86 MET A C 1
ATOM 692 O O . MET A 1 86 ? 16.706 -9.943 -5.434 1.00 55.09 86 MET A O 1
ATOM 696 N N . ARG A 1 87 ? 16.512 -7.723 -5.393 1.00 48.34 87 ARG A N 1
ATOM 697 C CA . ARG A 1 87 ? 17.930 -7.422 -5.101 1.00 48.34 87 ARG A CA 1
ATOM 698 C C . ARG A 1 87 ? 18.470 -8.213 -3.903 1.00 48.34 87 ARG A C 1
ATOM 700 O O . ARG A 1 87 ? 19.645 -8.556 -3.886 1.00 48.34 87 ARG A O 1
ATOM 707 N N . ASN A 1 88 ? 17.604 -8.563 -2.949 1.00 42.94 88 ASN A N 1
ATOM 708 C CA . ASN A 1 88 ? 17.967 -9.325 -1.754 1.00 42.94 88 ASN A CA 1
ATOM 709 C C . ASN A 1 88 ? 17.591 -10.817 -1.805 1.00 42.94 88 ASN A C 1
ATOM 711 O O . ASN A 1 88 ? 17.966 -11.548 -0.892 1.00 42.94 88 ASN A O 1
ATOM 715 N N . THR A 1 89 ? 16.927 -11.324 -2.854 1.00 48.03 89 THR A N 1
ATOM 716 C CA . THR A 1 89 ? 16.791 -12.787 -3.027 1.00 48.03 89 THR A CA 1
ATOM 717 C C . THR A 1 89 ? 18.098 -13.440 -3.460 1.00 48.03 89 THR A C 1
ATOM 719 O O . THR A 1 89 ? 18.232 -14.652 -3.329 1.00 48.03 89 THR A O 1
ATOM 722 N N . SER A 1 90 ? 19.111 -12.657 -3.848 1.00 47.69 90 SER A N 1
ATOM 723 C CA . SER A 1 90 ? 20.497 -13.134 -3.878 1.00 47.69 90 SER A CA 1
ATOM 724 C C . SER A 1 90 ? 20.928 -13.700 -2.523 1.00 47.69 90 SER A C 1
ATOM 726 O O . SER A 1 90 ? 21.687 -14.651 -2.495 1.00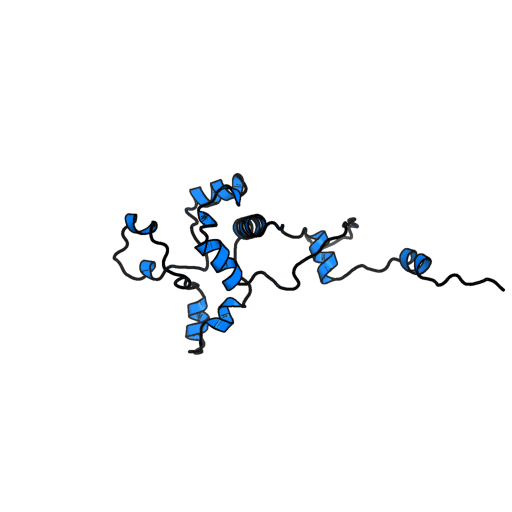 47.69 90 SER A O 1
ATOM 728 N N . LEU A 1 91 ? 20.400 -13.199 -1.398 1.00 43.88 91 LEU A N 1
ATOM 729 C CA . LEU A 1 91 ? 20.684 -13.741 -0.065 1.00 43.88 91 LEU A CA 1
ATOM 730 C C . LEU A 1 91 ? 20.010 -15.113 0.147 1.00 43.88 91 LEU A C 1
ATOM 732 O O . LEU A 1 91 ? 20.602 -15.995 0.756 1.00 43.88 91 LEU A O 1
ATOM 736 N N . LEU A 1 92 ? 18.826 -15.336 -0.436 1.00 45.53 92 LEU A N 1
ATOM 737 C CA . LEU A 1 92 ? 18.150 -16.645 -0.489 1.00 45.53 92 LEU A CA 1
ATOM 738 C C . LEU A 1 92 ? 18.888 -17.650 -1.391 1.00 45.53 92 LEU A C 1
ATOM 740 O O . LEU A 1 92 ? 18.995 -18.821 -1.031 1.00 45.53 92 LEU A O 1
ATOM 744 N N . LEU A 1 93 ? 19.453 -17.187 -2.511 1.00 42.78 93 LEU A N 1
ATOM 745 C CA . LEU A 1 93 ? 20.340 -17.980 -3.370 1.00 42.78 93 LEU A CA 1
ATOM 746 C C . LEU A 1 93 ? 21.699 -18.262 -2.691 1.00 42.78 93 LEU A C 1
ATOM 748 O O . LEU A 1 93 ? 22.192 -19.384 -2.766 1.00 42.78 93 LEU A O 1
ATOM 752 N N . CYS A 1 94 ? 22.269 -17.300 -1.954 1.00 36.50 94 CYS A N 1
ATOM 753 C CA . CYS A 1 94 ? 23.499 -17.464 -1.163 1.00 36.50 94 CYS A CA 1
ATOM 754 C C . CYS A 1 94 ? 23.328 -18.406 0.041 1.00 36.50 94 CYS A C 1
ATOM 756 O O . CYS A 1 94 ? 24.309 -18.983 0.499 1.00 36.50 94 CYS A O 1
ATOM 758 N N . LEU A 1 95 ? 22.101 -18.594 0.543 1.00 43.69 95 LEU A N 1
ATOM 759 C CA . LEU A 1 95 ? 21.772 -19.584 1.579 1.00 43.69 95 LEU A CA 1
ATOM 760 C C . LEU A 1 95 ? 21.567 -21.007 1.018 1.00 43.69 95 LEU A C 1
ATOM 762 O O . LEU A 1 95 ? 21.119 -21.895 1.742 1.00 43.69 95 LEU A O 1
ATOM 766 N N . GLY A 1 96 ? 21.900 -21.247 -0.256 1.00 38.25 96 GLY A N 1
ATOM 767 C CA . GLY A 1 96 ? 22.034 -22.592 -0.824 1.00 38.25 96 GLY A CA 1
ATOM 768 C C . GLY A 1 96 ? 20.724 -23.346 -1.066 1.00 38.25 96 GLY A C 1
ATOM 769 O O . GLY A 1 96 ? 20.757 -24.558 -1.265 1.00 38.25 96 GLY A O 1
ATOM 770 N N . ARG A 1 97 ? 19.564 -22.673 -1.067 1.00 41.66 97 ARG A N 1
ATOM 771 C CA . ARG A 1 97 ? 18.291 -23.299 -1.464 1.00 41.66 97 ARG A CA 1
ATOM 772 C C . ARG A 1 97 ? 18.039 -23.106 -2.956 1.00 41.66 97 ARG A C 1
ATOM 774 O O . ARG A 1 97 ? 17.506 -22.088 -3.383 1.00 41.66 97 ARG A O 1
ATOM 781 N N . THR A 1 98 ? 18.398 -24.115 -3.741 1.00 38.91 98 THR A N 1
ATOM 782 C CA . THR A 1 98 ? 18.050 -24.261 -5.163 1.00 38.91 98 THR A CA 1
ATOM 783 C C . THR A 1 98 ? 16.684 -24.934 -5.315 1.00 38.91 98 THR A C 1
ATOM 785 O O . THR A 1 98 ? 16.578 -26.021 -5.874 1.00 38.91 98 THR A O 1
ATOM 788 N N . GLU A 1 99 ? 15.636 -24.332 -4.764 1.00 47.88 99 GLU A N 1
ATOM 789 C CA . GLU A 1 99 ? 14.260 -24.835 -4.877 1.00 47.88 99 GLU A CA 1
ATOM 790 C C . GLU A 1 99 ? 13.386 -23.797 -5.599 1.00 47.88 99 GLU A C 1
ATOM 792 O O . GLU A 1 99 ? 13.736 -22.617 -5.666 1.00 47.88 99 GLU A O 1
ATOM 797 N N . SER A 1 100 ? 12.265 -24.261 -6.165 1.00 48.47 100 SER A N 1
ATOM 798 C CA . SER A 1 100 ? 11.267 -23.479 -6.918 1.00 48.47 100 SER A CA 1
ATOM 799 C C . SER A 1 100 ? 10.948 -22.115 -6.278 1.00 48.47 100 SER A C 1
ATOM 801 O O . SER A 1 100 ? 10.918 -22.004 -5.058 1.00 48.47 100 SER A O 1
ATOM 803 N N . LEU A 1 101 ? 10.671 -21.079 -7.087 1.00 51.56 101 LEU A N 1
ATOM 804 C CA . LEU A 1 101 ? 10.362 -19.703 -6.639 1.00 51.56 101 LEU A CA 1
ATOM 805 C C . LEU A 1 101 ? 8.959 -19.534 -6.015 1.00 51.56 101 LEU A C 1
ATOM 807 O O . LEU A 1 101 ? 8.673 -18.487 -5.429 1.00 51.56 101 LEU A O 1
ATOM 811 N N . GLU A 1 102 ? 8.100 -20.554 -6.098 1.00 54.81 102 GLU A N 1
ATOM 812 C CA . GLU A 1 102 ? 6.755 -20.589 -5.491 1.00 54.81 102 GLU A CA 1
ATOM 813 C C . GLU A 1 102 ? 6.698 -20.103 -4.018 1.00 54.81 102 GLU A C 1
ATOM 815 O O . GLU A 1 102 ? 5.830 -19.284 -3.703 1.00 54.81 102 GLU A O 1
ATOM 820 N N . PRO A 1 103 ? 7.637 -20.465 -3.114 1.00 65.75 103 PRO A N 1
ATOM 821 C CA . PRO A 1 103 ? 7.619 -20.042 -1.713 1.00 65.75 103 PRO A CA 1
ATOM 822 C C . PRO A 1 103 ? 7.815 -18.536 -1.522 1.00 65.75 103 PRO A C 1
ATOM 824 O O . PRO A 1 103 ? 7.332 -17.980 -0.539 1.00 65.75 103 PRO A O 1
ATOM 827 N N . ILE A 1 104 ? 8.522 -17.861 -2.436 1.00 68.88 104 ILE A N 1
ATOM 828 C CA . ILE A 1 104 ? 8.843 -16.432 -2.303 1.00 68.88 104 ILE A CA 1
ATOM 829 C C . ILE A 1 104 ? 7.607 -15.589 -2.610 1.00 68.88 104 ILE A C 1
ATOM 831 O O . ILE A 1 104 ? 7.369 -14.580 -1.953 1.00 68.88 104 ILE A O 1
ATOM 835 N N . SER A 1 105 ? 6.779 -16.025 -3.561 1.00 77.12 105 SER A N 1
ATOM 836 C CA . SER A 1 105 ? 5.558 -15.310 -3.943 1.00 77.12 105 SER A CA 1
ATOM 837 C C . SER A 1 105 ? 4.559 -15.155 -2.788 1.00 77.12 105 SER A C 1
ATOM 839 O O . SER A 1 105 ? 3.800 -14.187 -2.774 1.00 77.12 105 SER A O 1
ATOM 841 N N . ALA A 1 106 ? 4.594 -16.067 -1.811 1.00 83.94 106 ALA A N 1
ATOM 842 C CA . ALA A 1 106 ? 3.746 -16.064 -0.622 1.00 83.94 106 ALA A CA 1
ATOM 843 C C . ALA A 1 106 ? 4.299 -15.208 0.534 1.00 83.94 106 ALA A C 1
ATOM 845 O O . ALA A 1 106 ? 3.586 -14.962 1.507 1.00 83.94 106 ALA A O 1
ATOM 846 N N . LEU A 1 107 ? 5.552 -14.747 0.453 1.00 84.50 107 LEU A N 1
ATOM 847 C CA . LEU A 1 107 ? 6.145 -13.899 1.487 1.00 84.50 107 LEU A CA 1
ATOM 848 C C . LEU A 1 107 ? 5.582 -12.471 1.427 1.00 84.50 107 LEU A C 1
ATOM 850 O O . LEU A 1 107 ? 5.208 -12.012 0.345 1.00 84.50 107 LEU A O 1
ATOM 854 N N . PRO A 1 108 ? 5.565 -11.735 2.552 1.00 90.00 108 PRO A N 1
ATOM 855 C CA . PRO A 1 108 ? 5.194 -10.324 2.568 1.00 90.00 108 PRO A CA 1
ATOM 856 C C . PRO A 1 108 ? 6.079 -9.469 1.656 1.00 90.00 108 PRO A C 1
ATOM 858 O O . PRO A 1 108 ? 7.299 -9.643 1.605 1.00 90.00 108 PRO A O 1
ATOM 861 N N . VAL A 1 109 ? 5.472 -8.507 0.962 1.00 87.75 109 VAL A N 1
ATOM 862 C CA . VAL A 1 109 ? 6.209 -7.556 0.124 1.00 87.75 109 VAL A CA 1
ATOM 863 C C . VAL A 1 109 ? 6.853 -6.445 0.960 1.00 87.75 109 VAL A C 1
ATOM 865 O O . VAL A 1 109 ? 6.237 -5.880 1.862 1.00 87.75 109 VAL A O 1
ATOM 868 N N . PHE A 1 110 ? 8.082 -6.071 0.605 1.00 87.44 110 PHE A N 1
ATOM 869 C CA . PHE A 1 110 ? 8.725 -4.853 1.094 1.00 87.44 110 PHE A CA 1
ATOM 870 C C . PHE A 1 110 ? 8.477 -3.711 0.109 1.00 87.44 110 PHE A C 1
ATOM 872 O O . PHE A 1 110 ? 8.903 -3.792 -1.045 1.00 87.44 110 PHE A O 1
ATOM 879 N N . CYS A 1 111 ? 7.811 -2.652 0.564 1.00 89.94 111 CYS A N 1
ATOM 880 C CA . CYS A 1 111 ? 7.519 -1.464 -0.233 1.00 89.94 111 CYS A CA 1
ATOM 881 C C . CYS A 1 111 ? 7.477 -0.205 0.645 1.00 89.94 111 CYS A C 1
ATOM 883 O O . CYS A 1 111 ? 7.382 -0.278 1.872 1.00 89.94 111 CYS A O 1
ATOM 885 N N . SER A 1 112 ? 7.572 0.959 0.013 1.00 93.25 112 SER A N 1
ATOM 886 C CA . SER A 1 112 ? 7.373 2.255 0.660 1.00 93.25 112 SER A CA 1
ATOM 887 C C . SER A 1 112 ? 5.895 2.507 0.982 1.00 93.25 112 SER A C 1
ATOM 889 O O . SER A 1 112 ? 4.990 1.916 0.391 1.00 93.25 112 SER A O 1
ATOM 891 N N . LEU A 1 113 ? 5.622 3.463 1.876 1.00 95.00 113 LEU A N 1
ATOM 892 C CA . LEU A 1 113 ? 4.250 3.869 2.198 1.00 95.00 113 LEU A CA 1
ATOM 893 C C . LEU A 1 113 ? 3.484 4.399 0.969 1.00 95.00 113 LEU A C 1
ATOM 895 O O . LEU A 1 113 ? 2.285 4.154 0.841 1.00 95.00 113 LEU A O 1
ATOM 899 N N . ALA A 1 114 ? 4.164 5.115 0.067 1.00 96.19 114 ALA A N 1
ATOM 900 C CA . ALA A 1 114 ? 3.568 5.622 -1.170 1.00 96.19 114 ALA A CA 1
ATOM 901 C C . ALA A 1 114 ? 3.074 4.474 -2.065 1.00 96.19 114 ALA A C 1
ATOM 903 O O . ALA A 1 114 ? 1.949 4.501 -2.563 1.00 96.19 114 ALA A O 1
ATOM 904 N N . GLU A 1 115 ? 3.886 3.428 -2.203 1.00 96.06 115 GLU A N 1
ATOM 905 C CA . GLU A 1 115 ? 3.552 2.228 -2.970 1.00 96.06 115 GLU A CA 1
ATOM 906 C C . GLU A 1 115 ? 2.438 1.413 -2.306 1.00 96.06 115 GLU A C 1
ATOM 908 O O . GLU A 1 115 ? 1.511 0.978 -2.987 1.00 96.06 115 GLU A O 1
ATOM 913 N N . ALA A 1 116 ? 2.475 1.261 -0.978 1.00 97.00 116 ALA A N 1
ATOM 914 C CA . ALA A 1 116 ? 1.425 0.581 -0.222 1.00 97.00 116 ALA A CA 1
ATOM 915 C C . ALA A 1 116 ? 0.061 1.273 -0.385 1.00 97.00 116 ALA A C 1
ATOM 917 O O . ALA A 1 116 ? -0.956 0.606 -0.593 1.00 97.00 116 ALA A O 1
ATOM 918 N N . ARG A 1 117 ? 0.031 2.615 -0.354 1.00 97.56 117 ARG A N 1
ATOM 919 C CA . ARG A 1 117 ? -1.180 3.394 -0.654 1.00 97.56 117 ARG A CA 1
ATOM 920 C C . ARG A 1 117 ? -1.660 3.160 -2.081 1.00 97.56 117 ARG A C 1
ATOM 922 O O . ARG A 1 117 ? -2.849 2.925 -2.278 1.00 97.56 117 ARG A O 1
ATOM 929 N N . ALA A 1 118 ? -0.754 3.192 -3.058 1.00 97.69 118 ALA A N 1
ATOM 930 C CA . ALA A 1 118 ? -1.118 2.989 -4.456 1.00 97.69 118 ALA A CA 1
ATOM 931 C C . ALA A 1 118 ? -1.702 1.594 -4.712 1.00 97.69 118 ALA A C 1
ATOM 933 O O . ALA A 1 118 ? -2.735 1.454 -5.370 1.00 97.69 118 ALA A O 1
ATOM 934 N N . TYR A 1 119 ? -1.090 0.568 -4.121 1.00 97.69 119 TYR A N 1
ATOM 935 C CA . TYR A 1 119 ? -1.593 -0.798 -4.164 1.00 97.69 119 TYR A CA 1
ATOM 936 C C . TYR A 1 119 ? -2.989 -0.917 -3.538 1.00 97.69 119 TYR A C 1
ATOM 938 O O . TYR A 1 119 ? -3.875 -1.543 -4.124 1.00 97.69 119 TYR A O 1
ATOM 946 N N . ALA A 1 120 ? -3.211 -0.289 -2.379 1.00 97.62 120 ALA A N 1
ATOM 947 C CA . ALA A 1 120 ? -4.513 -0.301 -1.720 1.00 97.62 120 ALA A CA 1
ATOM 948 C C . ALA A 1 120 ? -5.597 0.339 -2.606 1.00 97.62 120 ALA A C 1
ATOM 950 O O . ALA A 1 120 ? -6.643 -0.271 -2.830 1.00 97.62 120 ALA A O 1
ATOM 951 N N . THR A 1 121 ? -5.313 1.498 -3.212 1.00 97.69 121 THR A N 1
ATOM 952 C CA . THR A 1 121 ? -6.223 2.146 -4.170 1.00 97.69 121 THR A CA 1
ATOM 953 C C . THR A 1 121 ? -6.534 1.234 -5.359 1.00 97.69 121 THR A C 1
ATOM 955 O O . THR A 1 121 ? -7.697 1.087 -5.734 1.00 97.69 121 THR A O 1
ATOM 958 N N . TRP A 1 122 ? -5.525 0.563 -5.928 1.00 97.75 122 TRP A N 1
ATOM 959 C CA . TRP A 1 122 ? -5.711 -0.389 -7.031 1.00 97.75 122 TRP A CA 1
ATOM 960 C C . TRP A 1 122 ? -6.605 -1.577 -6.648 1.00 97.75 122 TRP A C 1
ATOM 962 O O . TRP A 1 122 ? -7.493 -1.961 -7.412 1.00 97.75 122 TRP A O 1
ATOM 972 N N . LYS A 1 123 ? -6.429 -2.123 -5.439 1.00 97.12 123 LYS A N 1
ATOM 973 C CA . LYS A 1 123 ? -7.286 -3.178 -4.876 1.00 97.12 123 LYS A CA 1
ATOM 974 C C . LYS A 1 123 ? -8.655 -2.685 -4.399 1.00 97.12 123 LYS A C 1
ATOM 976 O O . LYS A 1 123 ? -9.465 -3.514 -3.990 1.00 97.12 123 LYS A O 1
ATOM 981 N N . LYS A 1 124 ? -8.934 -1.379 -4.477 1.00 97.12 124 LYS A N 1
ATOM 982 C CA . LYS A 1 124 ? -10.149 -0.734 -3.949 1.00 97.12 124 LYS A CA 1
ATOM 983 C C . LYS A 1 124 ? -10.310 -0.922 -2.434 1.00 97.12 124 LYS A C 1
ATOM 985 O O . LYS A 1 124 ? -11.415 -1.109 -1.932 1.00 97.12 124 LYS A O 1
ATOM 990 N N . CYS A 1 125 ? -9.198 -0.874 -1.711 1.00 96.25 125 CYS A N 1
ATOM 991 C CA . CYS A 1 125 ? -9.142 -0.892 -0.255 1.00 96.25 125 CYS A CA 1
ATOM 992 C C . CYS A 1 125 ? -8.302 0.287 0.264 1.00 96.25 125 CYS A C 1
ATOM 994 O O . CYS A 1 125 ? -7.938 1.195 -0.485 1.00 96.25 125 CYS A O 1
ATOM 996 N N . ARG A 1 126 ? -8.022 0.310 1.569 1.00 96.19 126 ARG A N 1
ATOM 997 C CA . ARG A 1 126 ? -7.193 1.339 2.207 1.00 96.19 126 ARG A CA 1
ATOM 998 C C . ARG A 1 126 ? -6.260 0.723 3.237 1.00 96.19 126 ARG A C 1
ATOM 1000 O O . ARG A 1 126 ? -6.481 -0.398 3.690 1.00 96.19 126 ARG A O 1
ATOM 1007 N N . LEU A 1 127 ? -5.256 1.493 3.637 1.00 96.75 127 LEU A N 1
ATOM 1008 C CA . LEU A 1 127 ? -4.437 1.152 4.792 1.00 96.75 127 LEU A CA 1
ATOM 1009 C C . LEU A 1 127 ? -5.244 1.350 6.082 1.00 96.75 127 LEU A C 1
ATOM 1011 O O . LEU A 1 127 ? -6.096 2.243 6.175 1.00 96.75 127 LEU A O 1
ATOM 1015 N N . ALA A 1 128 ? -4.974 0.493 7.063 1.00 95.88 128 ALA A N 1
ATOM 1016 C CA . ALA A 1 128 ? -5.488 0.670 8.410 1.00 95.88 128 ALA A CA 1
ATOM 1017 C C . ALA A 1 128 ? -4.838 1.903 9.048 1.00 95.88 128 ALA A C 1
ATOM 1019 O O . ALA A 1 128 ? -3.664 2.198 8.813 1.00 95.88 128 ALA A O 1
ATOM 1020 N N . THR A 1 129 ? -5.607 2.619 9.856 1.00 95.44 129 THR A N 1
ATOM 1021 C CA . THR A 1 129 ? -5.055 3.612 10.778 1.00 95.44 129 THR A CA 1
ATOM 1022 C C . THR A 1 129 ? -4.291 2.909 11.897 1.00 95.44 129 THR A C 1
ATOM 1024 O O . THR A 1 129 ? -4.491 1.721 12.154 1.00 95.44 129 THR A O 1
ATOM 1027 N N . GLU A 1 130 ? -3.439 3.648 12.600 1.00 93.94 130 GLU A N 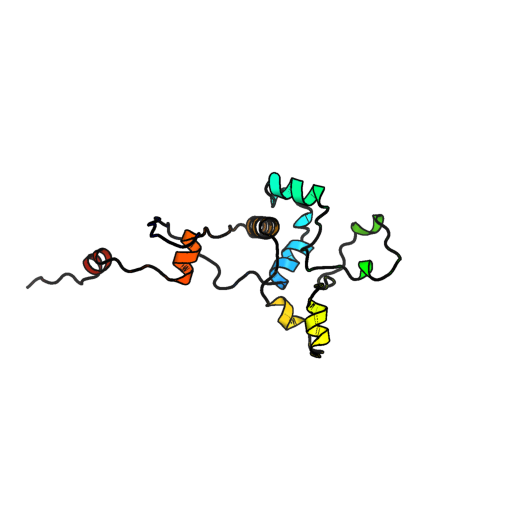1
ATOM 1028 C CA . GLU A 1 130 ? -2.722 3.116 13.758 1.00 93.94 130 GLU A CA 1
ATOM 1029 C C . GLU A 1 130 ? -3.690 2.576 14.825 1.00 93.94 130 GLU A C 1
ATOM 1031 O O . GLU A 1 130 ? -3.532 1.448 15.282 1.00 93.94 130 GLU A O 1
ATOM 1036 N N . ALA A 1 131 ? -4.757 3.314 15.146 1.00 93.06 131 ALA A N 1
ATOM 1037 C CA . ALA A 1 131 ? -5.767 2.881 16.115 1.00 93.06 131 ALA A CA 1
ATOM 1038 C C . ALA A 1 131 ? -6.497 1.591 15.686 1.00 93.06 131 ALA A C 1
ATOM 1040 O O . ALA A 1 131 ? -6.728 0.702 16.508 1.00 93.06 131 ALA A O 1
ATOM 1041 N N . GLU A 1 132 ? -6.830 1.455 14.398 1.00 94.94 132 GLU A N 1
ATOM 1042 C CA . GLU A 1 132 ? -7.382 0.207 13.853 1.00 94.94 132 GLU A CA 1
ATOM 1043 C C . GLU A 1 132 ? -6.378 -0.939 13.970 1.00 94.94 132 GLU A C 1
ATOM 1045 O O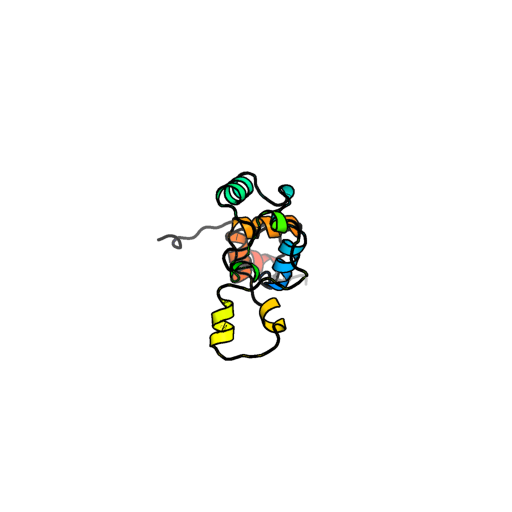 . GLU A 1 132 ? -6.763 -2.048 14.336 1.00 94.94 132 GLU A O 1
ATOM 1050 N N . TRP A 1 133 ? -5.092 -0.677 13.721 1.00 92.62 133 TRP A N 1
ATOM 1051 C CA . TRP A 1 133 ? -4.033 -1.672 13.863 1.00 92.62 133 TRP A CA 1
ATOM 1052 C C . TRP A 1 133 ? -3.862 -2.147 15.305 1.00 92.62 133 TRP A C 1
ATOM 1054 O O . TRP A 1 133 ? -3.861 -3.353 15.541 1.00 92.62 133 TRP A O 1
ATOM 1064 N N . TYR A 1 134 ? -3.847 -1.238 16.282 1.00 91.44 134 TYR A N 1
ATOM 1065 C CA . TYR A 1 134 ? -3.863 -1.610 17.700 1.00 91.44 134 TYR A CA 1
ATOM 1066 C C . TYR A 1 134 ? -5.075 -2.480 18.049 1.00 91.44 134 TYR A C 1
ATOM 1068 O O . TYR A 1 134 ? -4.928 -3.503 18.719 1.00 91.44 134 TYR A O 1
ATOM 1076 N N . ARG A 1 135 ? -6.268 -2.127 17.552 1.00 90.75 135 ARG A N 1
ATOM 1077 C CA . ARG A 1 135 ? -7.483 -2.911 17.805 1.00 90.75 135 ARG A CA 1
ATOM 1078 C C . ARG A 1 135 ? -7.442 -4.303 17.168 1.00 90.75 135 ARG A C 1
ATOM 1080 O O . ARG A 1 135 ? -7.978 -5.237 17.758 1.00 90.75 135 ARG A O 1
ATOM 1087 N N . MET A 1 136 ? -6.808 -4.464 16.006 1.00 90.75 136 MET A N 1
ATOM 1088 C CA . MET A 1 136 ? -6.580 -5.781 15.392 1.00 90.75 136 MET A CA 1
ATOM 1089 C C . MET A 1 136 ? -5.574 -6.624 16.179 1.00 90.75 136 MET A C 1
ATOM 1091 O O . MET A 1 136 ? -5.793 -7.818 16.357 1.00 90.75 136 MET A O 1
ATOM 1095 N N . SER A 1 137 ? -4.480 -6.007 16.631 1.00 88.81 137 SER A N 1
ATOM 1096 C CA . SER A 1 137 ? -3.359 -6.703 17.270 1.00 88.81 137 SER A CA 1
ATOM 1097 C C . SER A 1 137 ? -3.666 -7.139 18.702 1.00 88.81 137 SER A C 1
ATOM 1099 O O . SER A 1 137 ? -3.292 -8.239 19.101 1.00 88.81 137 SER A O 1
ATOM 1101 N N . PHE A 1 138 ? -4.352 -6.292 19.472 1.00 85.31 138 PHE A N 1
ATOM 1102 C CA . PHE A 1 138 ? -4.575 -6.506 20.906 1.00 85.31 138 PHE A CA 1
ATOM 1103 C C . PHE A 1 138 ? -6.045 -6.749 21.271 1.00 85.31 138 PHE A C 1
ATOM 1105 O O . PHE A 1 138 ? -6.351 -7.059 22.421 1.00 85.31 138 PHE A O 1
ATOM 1112 N N . GLY A 1 139 ? -6.962 -6.633 20.306 1.00 79.38 139 GLY A N 1
ATOM 1113 C CA . GLY A 1 139 ? -8.399 -6.709 20.556 1.00 79.38 139 GLY A CA 1
ATOM 1114 C C . GLY A 1 139 ? -8.930 -5.493 21.322 1.00 79.38 139 GLY A C 1
ATOM 1115 O O . GLY A 1 139 ? -8.265 -4.469 21.477 1.00 79.38 139 GLY A O 1
ATOM 1116 N N . THR A 1 140 ? -10.173 -5.583 21.793 1.00 70.81 140 THR A N 1
ATOM 1117 C CA . THR A 1 140 ? -10.735 -4.599 22.727 1.00 70.81 140 THR A CA 1
ATOM 1118 C C . THR A 1 140 ? -10.467 -5.019 24.157 1.00 70.81 140 THR A C 1
ATOM 1120 O O . THR A 1 140 ? -10.807 -6.138 24.536 1.00 70.81 140 THR A O 1
ATOM 1123 N N . ILE A 1 141 ? -9.981 -4.092 24.979 1.00 63.81 141 ILE A N 1
ATOM 1124 C CA . ILE A 1 141 ? -10.117 -4.220 26.429 1.00 63.81 141 ILE A CA 1
ATOM 1125 C C . ILE A 1 141 ? -11.619 -4.145 26.714 1.00 63.81 141 ILE A C 1
ATOM 1127 O O . ILE A 1 141 ? -12.239 -3.112 26.450 1.00 63.81 141 ILE A O 1
ATOM 1131 N N . SER A 1 142 ? -12.219 -5.237 27.188 1.00 55.56 142 SER A N 1
ATOM 1132 C CA . SER A 1 142 ? -13.610 -5.229 27.636 1.00 55.56 142 SER A CA 1
ATOM 1133 C C . SER A 1 142 ? -13.745 -4.192 28.741 1.00 55.56 142 SER A C 1
ATOM 1135 O O . SER A 1 142 ? -13.070 -4.270 29.770 1.00 55.56 142 SER A O 1
ATOM 1137 N N . THR A 1 143 ? -14.592 -3.189 28.532 1.00 55.00 143 THR A N 1
ATOM 1138 C CA . THR A 1 143 ? -14.942 -2.302 29.637 1.00 55.00 143 THR A CA 1
ATOM 1139 C C . THR A 1 143 ? -16.007 -3.000 30.487 1.00 55.00 143 THR A C 1
ATOM 1141 O O . THR A 1 143 ? -16.849 -3.701 29.926 1.00 55.00 143 THR A O 1
ATOM 1144 N N . PRO A 1 144 ? -16.066 -2.784 31.815 1.00 52.53 144 PRO A N 1
ATOM 1145 C CA . PRO A 1 144 ? -17.132 -3.346 32.660 1.00 52.53 144 PRO A CA 1
ATOM 1146 C C . PRO A 1 144 ? -18.556 -2.985 32.187 1.00 52.53 144 PRO A C 1
ATOM 1148 O O . PRO A 1 144 ? -19.542 -3.606 32.570 1.00 52.53 144 PRO A O 1
ATOM 1151 N N . ARG A 1 145 ? -18.683 -1.971 31.318 1.00 49.47 145 ARG A N 1
ATOM 1152 C CA . ARG A 1 145 ? -19.945 -1.557 30.700 1.00 49.47 145 ARG A CA 1
ATOM 1153 C C . ARG A 1 145 ? -20.471 -2.559 29.666 1.00 49.47 145 ARG A C 1
ATOM 1155 O O . ARG A 1 145 ? -21.677 -2.588 29.430 1.00 49.47 145 ARG A O 1
ATOM 1162 N N . ASP A 1 146 ? -19.590 -3.361 29.072 1.00 48.78 146 ASP A N 1
ATOM 1163 C CA . ASP A 1 146 ? -19.943 -4.395 28.097 1.00 48.78 146 ASP A CA 1
ATOM 1164 C C . ASP A 1 146 ? -20.429 -5.679 28.799 1.00 48.78 146 ASP A C 1
ATOM 1166 O O . ASP A 1 146 ? -21.368 -6.320 28.327 1.00 48.78 146 ASP A O 1
ATOM 1170 N N . GLU A 1 147 ? -19.903 -5.990 29.993 1.00 48.28 147 GLU A N 1
ATOM 1171 C CA . GLU A 1 147 ? -20.404 -7.076 30.860 1.00 48.28 147 GLU A CA 1
ATOM 1172 C C . GLU A 1 147 ? -21.828 -6.807 31.372 1.00 48.28 147 GLU A C 1
ATOM 1174 O O . GLU A 1 147 ? -22.659 -7.715 31.443 1.00 48.28 147 GLU A O 1
ATOM 1179 N N . ALA A 1 148 ? -22.155 -5.539 31.643 1.00 50.38 148 ALA A N 1
ATOM 1180 C CA . ALA A 1 148 ? -23.500 -5.136 32.053 1.00 50.38 148 ALA A CA 1
ATOM 1181 C C . ALA A 1 148 ? -24.558 -5.317 30.945 1.00 50.38 148 ALA A C 1
ATOM 1183 O O . ALA A 1 148 ? -25.741 -5.445 31.249 1.00 50.38 148 ALA A O 1
ATOM 1184 N N . LYS A 1 149 ? -24.157 -5.343 29.665 1.00 49.34 149 LYS A N 1
ATOM 1185 C CA . LYS A 1 149 ? -25.070 -5.587 28.532 1.00 49.34 149 LYS A CA 1
ATOM 1186 C C . LYS A 1 149 ? -25.210 -7.067 28.164 1.00 49.34 149 LYS A C 1
ATOM 1188 O O . LYS A 1 149 ? -26.208 -7.421 27.547 1.00 49.34 149 LYS A O 1
ATOM 1193 N N . ASN A 1 150 ? -24.244 -7.906 28.543 1.00 46.09 150 ASN A N 1
ATOM 1194 C CA . ASN A 1 150 ? -24.232 -9.344 28.245 1.00 46.09 150 ASN A CA 1
ATOM 1195 C C . ASN A 1 150 ? -24.595 -10.239 29.440 1.00 46.09 150 ASN A C 1
ATOM 1197 O O . ASN A 1 150 ? -24.586 -11.462 29.304 1.00 46.09 150 ASN A O 1
ATOM 1201 N N . SER A 1 151 ? -24.952 -9.668 30.593 1.00 40.53 151 SER A N 1
ATOM 1202 C CA . SER A 1 151 ? -25.623 -10.438 31.643 1.00 40.53 151 SER A CA 1
ATOM 1203 C C . SER A 1 151 ? -26.991 -10.909 31.126 1.00 40.53 151 SER A C 1
ATOM 1205 O O . SER A 1 151 ? -27.796 -10.059 30.729 1.00 40.53 151 SER A O 1
ATOM 1207 N N . PRO A 1 152 ? -27.301 -12.224 31.115 1.00 44.75 152 PRO A N 1
ATOM 1208 C CA . PRO A 1 152 ? -28.672 -12.661 30.892 1.00 44.75 152 PRO A CA 1
ATOM 1209 C C . PRO A 1 152 ? -29.525 -11.985 31.963 1.00 44.75 152 PRO A C 1
ATOM 1211 O O . PRO A 1 152 ? -29.136 -11.998 33.131 1.00 44.75 152 PRO A O 1
ATOM 1214 N N . SER A 1 153 ? -30.629 -11.342 31.565 1.00 47.31 153 SER A N 1
ATOM 1215 C CA . SER A 1 153 ? -31.572 -10.734 32.509 1.00 47.31 153 SER A CA 1
ATOM 1216 C C . SER A 1 153 ? -31.879 -11.740 33.610 1.00 47.31 153 SER A C 1
ATOM 1218 O O . SER A 1 153 ? -32.602 -12.713 33.398 1.00 47.31 153 SER A O 1
ATOM 1220 N N . ALA A 1 154 ? -31.290 -11.520 34.781 1.00 48.22 154 ALA A N 1
ATOM 1221 C CA . ALA A 1 154 ? -31.749 -12.155 35.986 1.00 48.22 154 ALA A CA 1
ATOM 1222 C C . ALA A 1 154 ? -33.162 -11.619 36.239 1.00 48.22 154 ALA A C 1
ATOM 1224 O O . ALA A 1 154 ? -33.351 -10.406 36.323 1.00 48.22 154 ALA A O 1
ATOM 1225 N N . LEU A 1 155 ? -34.092 -12.566 36.384 1.00 39.56 155 LEU A N 1
ATOM 1226 C CA . LEU A 1 155 ? -35.449 -12.469 36.933 1.00 39.56 155 LEU A CA 1
ATOM 1227 C C . LEU A 1 155 ? -36.612 -12.243 35.956 1.00 39.56 155 LEU A C 1
ATOM 1229 O O . LEU A 1 155 ? -36.879 -11.140 35.491 1.00 39.56 155 LEU A O 1
ATOM 1233 N N . SER A 1 156 ? -37.431 -13.294 35.843 1.00 36.38 156 SER A N 1
ATOM 1234 C CA . SER A 1 156 ? -38.857 -13.209 36.173 1.00 36.38 156 SER A CA 1
ATOM 1235 C C . SER A 1 156 ? -39.379 -14.573 36.658 1.00 36.38 156 SER A C 1
ATOM 1237 O O . SER A 1 156 ? -39.528 -15.477 35.840 1.00 36.38 156 SER A O 1
ATOM 1239 N N . MET A 1 157 ? -39.720 -14.605 37.957 1.00 33.81 157 MET A N 1
ATOM 1240 C CA . MET A 1 157 ? -40.492 -15.584 38.759 1.00 33.81 157 MET A CA 1
ATOM 1241 C C . MET A 1 157 ? -39.866 -16.934 39.112 1.00 33.81 157 MET A C 1
ATOM 1243 O O . MET A 1 157 ? -39.606 -17.755 38.210 1.00 33.81 157 MET A O 1
#

Radius of gyration: 22.56 Å; chains: 1; bounding box: 66×39×65 Å

Foldseek 3Di:
DPPDDDDDDDDDDDDDDPDAQFQLNLLVCLVVVLQPDCQLFDPVLVVVCVVVVPSDFPQKDAPVVVDPDDDPVCVVDDPPRPRIDGNCCVVVVVVPDPDDCVVRRGHHDDHDPRSVSSSCVVVVHGDDDPVRVCCVPPNDDDDVVVVVVPPDDPDDD

InterPro domains:
  IPR005532 Sulfatase-modifying factor enzyme-like domain [PF03781] (8-135)
  IPR016187 C-type lectin fold [SSF56436] (1-143)
  IPR042095 Sulfatase-modifying factor enzyme superfamily [G3DSA:3.90.1580.10] (1-153)
  IPR051043 Sulfatase Modifying Factor and Kinase [PTHR23150] (1-137)

Secondary structure (DSSP, 8-state):
--S-S------------SSPPBHHHHHHHHHTTTTT-GGGS-HHHHHHHHHTT--S-TTEE-GGGTSS---GGGGGSPPPTT-PEETTHHHHHHTT----SHHHHTSBPP--HHHHHHHHHHTT--PPPHHHHHHHHH-----HHHHHHHS------

Sequence (157 aa):
DNEFGSCRIDVSSFVASKFPVTIGEFASFVSMGGYHQKQFWTERDWAWKCNDKVFLPASWYTPSSVDSTWNPADATQFPARNSYVMRNTSLLLCLGRTESLEPISALPVFCSLAEARAYATWKKCRLATEAEWYRMSFGTISTPRDEAKNSPSALSM